Protein AF-A0A6J1WE43-F1 (afdb_monomer)

Nearest PDB structures (foldseek):
  2l28-assembly1_A  TM=5.925E-01  e=2.220E+00  Lacticaseibacillus casei
  3fl9-assembly2_B  TM=5.689E-01  e=2.079E+00  Bacillus anthracis
  8f09-assembly2_B  TM=4.686E-01  e=1.313E+00  uncultured bacterium
  2w9s-assembly2_B  TM=5.289E-01  e=2.702E+00  Staphylococcus aureus
  8cwo-assembly1_B  TM=2.436E-01  e=4.277E+00  Cutibacterium acnes

Radius of gyration: 37.31 Å; Cα contacts (8 Å, |Δi|>4): 104; chains: 1; bounding box: 74×43×115 Å

pLDDT: mean 72.16, std 22.94, range [36.56, 95.81]

Solvent-accessible surface area (backbone atoms only — not comparable to full-atom values): 9147 Å² total; per-residue (Å²): 107,67,59,14,54,48,54,53,50,49,46,34,73,76,63,34,90,66,30,70,83,78,46,88,48,77,46,77,40,68,57,79,74,40,38,37,34,26,50,64,34,55,93,60,32,53,25,33,34,38,40,79,59,89,81,67,88,72,54,38,82,41,76,31,60,39,70,69,52,51,53,54,48,51,55,49,50,50,59,63,51,74,72,50,79,85,72,85,77,82,60,65,74,64,54,63,58,60,60,62,81,70,67,82,80,81,82,79,83,81,77,84,80,84,84,79,84,92,84,84,86,90,85,85,84,88,81,90,87,84,86,86,84,88,78,82,90,86,133

Foldseek 3Di:
DVVLVVVQVCQCVQPNPCSLVPDEAEEEDEDPVCQSNLQSCPPSYQYEYADLDPPDDGSHPYYDNHVVSVVVVVVVVVVVVVPDDDDPPPPVSVVVVVVVVPDPDDDDDDDDDDDDDDDDDDDDDDDDYDDDDDDDYDD

Sequence (139 aa):
MLTGRASIYILRTAFGLDWSERIRVIYAGDDVTDEDAMLALKGMAATFRIASSNIIKTSAERRLSSTDSVLAMLKWVERHFSRRKPRANSLTYKTARKARDTLHMQMSYHLPTKTSPKQSPPRSPDVISDKSSSGSESS

Mean predicted aligned error: 17.06 Å

Secondary structure (DSSP, 8-state):
-HHHHHHHHHHHHHH-TTHHHH--EEEEE-SGGGHHHHHHTBTTEEEEEE-S-S-S----SEEESSHHHHHHHHHHHHHHHHTSPPPS-TTHHHHHHHTTTT--------PPPPPPP----------------------

Structure (mmCIF, N/CA/C/O backbone):
data_AF-A0A6J1WE43-F1
#
_entry.id   AF-A0A6J1WE43-F1
#
loop_
_atom_site.group_PDB
_atom_site.id
_atom_site.type_symbol
_atom_site.label_atom_id
_atom_site.label_alt_id
_atom_site.label_comp_id
_atom_site.label_asym_id
_atom_site.label_entity_id
_atom_site.label_seq_id
_atom_site.pdbx_PDB_ins_code
_atom_site.Cartn_x
_atom_site.Cartn_y
_atom_site.Cartn_z
_atom_site.occupancy
_atom_site.B_iso_or_equiv
_atom_site.auth_seq_id
_atom_site.auth_comp_id
_atom_site.auth_asym_id
_atom_site.auth_atom_id
_atom_site.pdbx_PDB_model_num
ATOM 1 N N . MET A 1 1 ? 11.267 -12.137 5.389 1.00 61.09 1 MET A N 1
ATOM 2 C CA . MET A 1 1 ? 10.080 -12.099 6.277 1.00 61.09 1 MET A CA 1
ATOM 3 C C . MET A 1 1 ? 10.049 -10.974 7.325 1.00 61.09 1 MET A C 1
ATOM 5 O O . MET A 1 1 ? 9.000 -10.785 7.938 1.00 61.09 1 MET A O 1
ATOM 9 N N . LEU A 1 2 ? 11.143 -10.258 7.625 1.00 72.19 2 LEU A N 1
ATOM 10 C CA . LEU A 1 2 ? 11.163 -9.314 8.762 1.00 72.19 2 LEU A CA 1
ATOM 11 C C . LEU A 1 2 ? 10.274 -8.079 8.547 1.00 72.19 2 LEU A C 1
ATOM 13 O O . LEU A 1 2 ? 9.590 -7.649 9.476 1.00 72.19 2 LEU A O 1
ATOM 17 N N . THR A 1 3 ? 10.236 -7.554 7.324 1.00 79.75 3 THR A N 1
ATOM 18 C CA . THR A 1 3 ? 9.508 -6.325 6.980 1.00 79.75 3 THR A CA 1
ATOM 19 C C . THR A 1 3 ? 7.999 -6.490 7.148 1.00 79.75 3 THR A C 1
ATOM 21 O O . THR A 1 3 ? 7.379 -5.697 7.851 1.00 79.75 3 THR A O 1
ATOM 24 N N . GLY A 1 4 ? 7.410 -7.583 6.653 1.00 84.88 4 GLY A N 1
ATOM 25 C CA . GLY A 1 4 ? 5.974 -7.834 6.828 1.00 84.88 4 GLY A CA 1
ATOM 26 C C . GLY A 1 4 ? 5.542 -8.025 8.286 1.00 84.88 4 GLY A C 1
ATOM 27 O O . GLY A 1 4 ? 4.491 -7.528 8.698 1.00 84.88 4 GLY A O 1
ATOM 28 N N . ARG A 1 5 ? 6.376 -8.671 9.115 1.00 89.25 5 ARG A N 1
ATOM 29 C CA . ARG A 1 5 ? 6.104 -8.800 10.561 1.00 89.25 5 ARG A CA 1
ATOM 30 C C . ARG A 1 5 ? 6.170 -7.444 11.263 1.00 89.25 5 ARG A C 1
ATOM 32 O O . ARG A 1 5 ? 5.350 -7.188 12.144 1.00 89.25 5 ARG A O 1
ATOM 39 N N . ALA A 1 6 ? 7.095 -6.576 10.852 1.00 91.06 6 ALA A N 1
ATOM 40 C CA . ALA A 1 6 ? 7.185 -5.213 11.360 1.00 91.06 6 ALA A CA 1
ATOM 41 C C . ALA A 1 6 ? 5.944 -4.384 10.990 1.00 91.06 6 ALA A C 1
ATOM 43 O O . ALA A 1 6 ? 5.399 -3.705 11.859 1.00 91.06 6 ALA A O 1
ATOM 44 N N . SER A 1 7 ? 5.427 -4.498 9.761 1.00 89.62 7 SER A N 1
ATOM 45 C CA . SER A 1 7 ? 4.202 -3.801 9.338 1.00 89.62 7 SER A CA 1
ATOM 46 C C . SER A 1 7 ? 3.007 -4.160 10.226 1.00 89.62 7 SER A C 1
ATOM 48 O O . SER A 1 7 ? 2.328 -3.276 10.749 1.00 89.62 7 SER A O 1
ATOM 50 N N . ILE A 1 8 ? 2.790 -5.454 10.478 1.00 91.69 8 ILE A N 1
ATOM 51 C CA . ILE A 1 8 ? 1.719 -5.919 11.374 1.00 91.69 8 ILE A CA 1
ATOM 52 C C . ILE A 1 8 ? 1.958 -5.453 12.813 1.00 91.69 8 ILE A C 1
ATOM 54 O O . ILE A 1 8 ? 1.020 -5.033 13.494 1.00 91.69 8 ILE A O 1
ATOM 58 N N . TYR A 1 9 ? 3.206 -5.500 13.285 1.00 93.25 9 TYR A N 1
ATOM 59 C CA . TYR A 1 9 ? 3.559 -5.034 14.623 1.00 93.25 9 TYR A CA 1
ATOM 60 C C . TYR A 1 9 ? 3.233 -3.550 14.817 1.00 93.25 9 TYR A C 1
ATOM 62 O O . TYR A 1 9 ? 2.624 -3.186 15.827 1.00 93.25 9 TYR A O 1
ATOM 70 N N . ILE A 1 10 ? 3.586 -2.705 13.846 1.00 91.25 10 ILE A N 1
ATOM 71 C CA . ILE A 1 10 ? 3.291 -1.271 13.873 1.00 91.25 10 ILE A CA 1
ATOM 72 C C . ILE A 1 10 ? 1.778 -1.054 13.889 1.00 91.25 10 ILE A C 1
ATOM 74 O O . ILE A 1 10 ? 1.285 -0.346 14.766 1.00 91.25 10 ILE A O 1
ATOM 78 N N . LEU A 1 11 ? 1.030 -1.705 12.991 1.00 92.12 11 LEU A N 1
ATOM 79 C CA . LEU A 1 11 ? -0.427 -1.555 12.908 1.00 92.12 11 LEU A CA 1
ATOM 80 C C . LEU A 1 11 ? -1.114 -1.950 14.219 1.00 92.12 11 LEU A C 1
ATOM 82 O O . LEU A 1 11 ? -1.920 -1.191 14.756 1.00 92.12 11 LEU A O 1
ATOM 86 N N . ARG A 1 12 ? -0.716 -3.085 14.795 1.00 90.75 12 ARG A N 1
ATOM 87 C CA . ARG A 1 12 ? -1.246 -3.568 16.071 1.00 90.75 12 ARG A CA 1
ATOM 88 C C . ARG A 1 12 ? -0.916 -2.643 17.239 1.00 90.75 12 ARG A C 1
ATOM 90 O O . ARG A 1 12 ? -1.750 -2.423 18.111 1.00 90.75 12 ARG A O 1
ATOM 97 N N . THR A 1 13 ? 0.301 -2.109 17.277 1.00 91.94 13 THR A N 1
ATOM 98 C CA . THR A 1 13 ? 0.777 -1.281 18.397 1.00 91.94 13 THR A CA 1
ATOM 99 C C . THR A 1 13 ? 0.209 0.138 18.348 1.00 91.94 13 THR A C 1
ATOM 101 O O . THR A 1 13 ? -0.093 0.724 19.395 1.00 91.94 13 THR A O 1
ATOM 104 N N . ALA A 1 14 ? 0.063 0.687 17.140 1.00 91.19 14 ALA A N 1
ATOM 105 C CA . ALA A 1 14 ? -0.435 2.037 16.906 1.00 91.19 14 ALA A CA 1
ATOM 106 C C . ALA A 1 14 ? -1.964 2.105 16.937 1.00 91.19 14 ALA A C 1
ATOM 108 O O . ALA A 1 14 ? -2.520 3.046 17.504 1.00 91.19 14 ALA A O 1
ATOM 109 N N . PHE A 1 15 ? -2.639 1.112 16.353 1.00 89.44 15 PHE A N 1
ATOM 110 C CA . PHE A 1 15 ? -4.085 1.146 16.163 1.00 89.44 15 PHE A CA 1
ATOM 111 C C . PHE A 1 15 ? -4.843 0.125 17.001 1.00 89.44 15 PHE A C 1
ATOM 113 O O . PHE A 1 15 ? -6.043 0.301 17.125 1.00 89.44 15 PHE A O 1
ATOM 120 N N . GLY A 1 16 ? -4.197 -0.854 17.634 1.00 90.75 16 GLY A N 1
ATOM 121 C CA . GLY A 1 16 ? -4.860 -1.909 18.412 1.00 90.75 16 GLY A CA 1
ATOM 122 C C . GLY A 1 16 ? -4.974 -3.226 17.643 1.00 90.75 16 GLY A C 1
ATOM 123 O O . GLY A 1 16 ? -4.638 -3.300 16.467 1.00 90.75 16 GLY A O 1
ATOM 124 N N . LEU A 1 17 ? -5.417 -4.291 18.315 1.00 89.62 17 LEU A N 1
ATOM 125 C CA . LEU A 1 17 ? -5.516 -5.639 17.732 1.00 89.62 17 LEU A CA 1
ATOM 126 C C . LEU A 1 17 ? -6.564 -5.746 16.614 1.00 89.62 17 LEU A C 1
ATOM 128 O O . LEU A 1 17 ? -6.355 -6.479 15.655 1.00 89.62 17 LEU A O 1
ATOM 132 N N . ASP A 1 18 ? -7.641 -4.976 16.719 1.00 90.25 18 ASP A N 1
ATOM 133 C CA . ASP A 1 18 ? -8.797 -4.915 15.816 1.00 90.25 18 ASP A CA 1
ATOM 134 C C . ASP A 1 18 ? -8.610 -3.908 14.661 1.00 90.25 18 ASP A C 1
ATOM 136 O O . ASP A 1 18 ? -9.571 -3.413 14.069 1.00 90.25 18 ASP A O 1
ATOM 140 N N . TRP A 1 19 ? -7.360 -3.545 14.351 1.00 91.75 19 TRP A N 1
ATOM 141 C CA . TRP A 1 19 ? -7.047 -2.486 13.390 1.00 91.75 19 TRP A CA 1
ATOM 142 C C . TRP A 1 19 ? -7.668 -2.728 12.006 1.00 91.75 19 TRP A C 1
ATOM 144 O O . TRP A 1 19 ? -8.153 -1.781 11.387 1.00 91.75 19 TRP A O 1
ATOM 154 N N . SER A 1 20 ? -7.700 -3.976 11.533 1.00 89.62 20 SER A N 1
ATOM 155 C CA . SER A 1 20 ? -8.165 -4.335 10.185 1.00 89.62 20 SER A CA 1
ATOM 156 C C . SER A 1 20 ? -9.656 -4.063 9.960 1.00 89.62 20 SER A C 1
ATOM 158 O O . SER A 1 20 ? -10.080 -3.852 8.823 1.00 89.62 20 SER A O 1
ATOM 160 N N . GLU A 1 21 ? -10.455 -4.006 11.027 1.00 89.38 21 GLU A N 1
ATOM 161 C CA . GLU A 1 21 ? -11.886 -3.690 10.955 1.00 89.38 21 GLU A CA 1
ATOM 162 C C . GLU A 1 21 ? -12.145 -2.179 10.924 1.00 89.38 21 GLU A C 1
ATOM 164 O O . GLU A 1 21 ? -13.130 -1.712 10.343 1.00 89.38 21 GLU A O 1
ATOM 169 N N . ARG A 1 22 ? -11.253 -1.393 11.538 1.00 87.12 22 ARG A N 1
ATOM 170 C CA . ARG A 1 22 ? -11.463 0.043 11.774 1.00 87.12 22 ARG A CA 1
ATOM 171 C C . ARG A 1 22 ? -10.768 0.947 10.775 1.00 87.12 22 ARG A C 1
ATOM 173 O O . ARG A 1 22 ? -11.283 2.028 10.487 1.00 87.12 22 ARG A O 1
ATOM 180 N N . ILE A 1 23 ? -9.614 0.538 10.260 1.00 89.94 23 ILE A N 1
ATOM 181 C CA . ILE A 1 23 ? -8.845 1.334 9.306 1.00 89.94 23 ILE A CA 1
ATOM 182 C C . ILE A 1 23 ? -8.667 0.583 7.994 1.00 89.94 23 ILE A C 1
ATOM 184 O O . ILE A 1 23 ? -8.503 -0.632 7.951 1.00 89.94 23 ILE A O 1
ATOM 188 N N . ARG A 1 24 ? -8.704 1.333 6.893 1.00 90.88 24 ARG A N 1
ATOM 189 C CA . ARG A 1 24 ? -8.365 0.812 5.569 1.00 90.88 24 ARG A CA 1
ATOM 190 C C . ARG A 1 24 ? -6.908 1.145 5.296 1.00 90.88 24 ARG A C 1
ATOM 192 O O . ARG A 1 24 ? -6.536 2.314 5.337 1.00 90.88 24 ARG A O 1
ATOM 199 N N . VAL A 1 25 ? -6.106 0.119 5.037 1.00 93.19 25 VAL A N 1
ATOM 200 C CA . VAL A 1 25 ? -4.673 0.256 4.771 1.00 93.19 25 VAL A CA 1
ATOM 201 C C . VAL A 1 25 ? -4.433 0.155 3.268 1.00 93.19 25 VAL A C 1
ATOM 203 O O . VAL A 1 25 ? -4.992 -0.717 2.600 1.00 93.19 25 VAL A O 1
ATOM 206 N N . ILE A 1 26 ? -3.602 1.057 2.749 1.00 94.62 26 ILE A N 1
ATOM 207 C CA . ILE A 1 26 ? -3.049 1.000 1.396 1.00 94.62 26 ILE A CA 1
ATOM 208 C C . ILE A 1 26 ? -1.534 0.883 1.545 1.00 94.62 26 ILE A C 1
ATOM 210 O O . ILE A 1 26 ? -0.930 1.688 2.252 1.00 94.62 26 ILE A O 1
ATOM 214 N N . TYR A 1 27 ? -0.937 -0.111 0.894 1.00 95.00 27 TYR A N 1
ATOM 215 C CA . TYR A 1 27 ? 0.510 -0.308 0.844 1.00 95.00 27 TYR A CA 1
ATOM 216 C C . TYR A 1 27 ? 0.980 -0.257 -0.607 1.00 95.00 27 TYR A C 1
ATOM 218 O O . TYR A 1 27 ? 0.387 -0.913 -1.462 1.00 95.00 27 TYR A O 1
ATOM 226 N N . ALA A 1 28 ? 2.034 0.500 -0.889 1.00 94.94 28 ALA A N 1
ATOM 227 C CA . ALA A 1 28 ? 2.634 0.583 -2.215 1.00 94.94 28 ALA A CA 1
ATOM 228 C C . ALA A 1 28 ? 4.151 0.437 -2.090 1.00 94.94 28 ALA A C 1
ATOM 230 O O . ALA A 1 28 ? 4.747 1.116 -1.258 1.00 94.94 28 ALA A O 1
ATOM 231 N N . GLY A 1 29 ? 4.735 -0.446 -2.901 1.00 93.56 29 GLY A N 1
ATOM 232 C CA . GLY A 1 29 ? 6.160 -0.773 -2.863 1.00 93.56 29 GLY A CA 1
ATOM 233 C C . GLY A 1 29 ? 6.707 -1.163 -4.235 1.00 93.56 29 GLY A C 1
ATOM 234 O O . GLY A 1 29 ? 5.954 -1.653 -5.088 1.00 93.56 29 GLY A O 1
ATOM 235 N N . ASP A 1 30 ? 7.991 -0.918 -4.470 1.00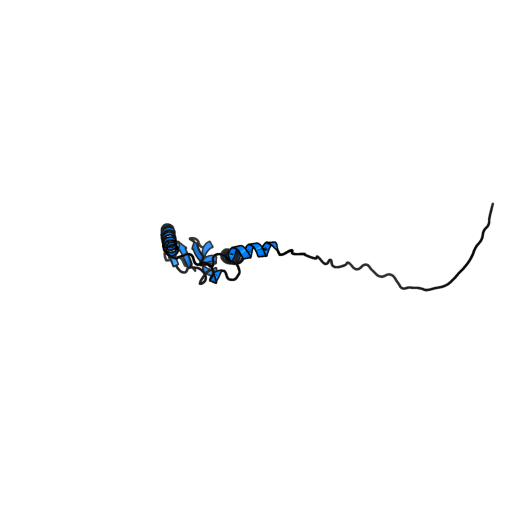 91.62 30 ASP A N 1
ATOM 236 C CA . ASP A 1 30 ? 8.642 -0.952 -5.788 1.00 91.62 30 ASP A CA 1
ATOM 237 C C . ASP A 1 30 ? 9.814 -1.933 -5.885 1.00 91.62 30 ASP A C 1
ATOM 239 O O . ASP A 1 30 ? 10.247 -2.257 -6.992 1.00 91.62 30 ASP A O 1
ATOM 243 N N . ASP A 1 31 ? 10.268 -2.516 -4.773 1.00 89.38 31 ASP A N 1
ATOM 244 C CA . ASP A 1 31 ? 11.381 -3.466 -4.755 1.00 89.38 31 ASP A CA 1
ATOM 245 C C . ASP A 1 31 ? 11.017 -4.842 -4.161 1.00 89.38 31 ASP A C 1
ATOM 247 O O . ASP A 1 31 ? 9.891 -5.102 -3.738 1.00 89.38 31 ASP A O 1
ATOM 251 N N . VAL A 1 32 ? 11.963 -5.776 -4.186 1.00 87.94 32 VAL A N 1
ATOM 252 C CA . VAL A 1 32 ? 11.735 -7.134 -3.665 1.00 87.94 32 VAL A CA 1
ATOM 253 C C . VAL A 1 32 ? 11.608 -7.142 -2.133 1.00 87.94 32 VAL A C 1
ATOM 255 O O . VAL A 1 32 ? 11.003 -8.055 -1.572 1.00 87.94 32 VAL A O 1
ATOM 258 N N . THR A 1 33 ? 12.131 -6.127 -1.445 1.00 87.88 33 THR A N 1
ATOM 259 C CA . THR A 1 33 ? 12.077 -5.987 0.018 1.00 87.88 33 THR A CA 1
ATOM 260 C C . THR A 1 33 ? 10.637 -5.832 0.516 1.00 87.88 33 THR A C 1
ATOM 262 O O . THR A 1 33 ? 10.268 -6.348 1.580 1.00 87.88 33 THR A O 1
ATOM 265 N N . ASP A 1 34 ? 9.807 -5.169 -0.287 1.00 90.75 34 ASP A N 1
ATOM 266 C CA . ASP A 1 34 ? 8.395 -4.922 -0.014 1.00 90.75 34 ASP A CA 1
ATOM 267 C C . ASP A 1 34 ? 7.489 -6.155 -0.166 1.00 90.75 34 ASP A C 1
ATOM 269 O O . ASP A 1 34 ? 6.373 -6.180 0.363 1.00 90.75 34 ASP A O 1
ATOM 273 N N . GLU A 1 35 ? 7.948 -7.204 -0.852 1.00 92.69 35 GLU A N 1
ATOM 274 C CA . GLU A 1 35 ? 7.141 -8.395 -1.156 1.00 92.69 35 GLU A CA 1
ATOM 275 C C . GLU A 1 35 ? 6.664 -9.125 0.104 1.00 92.69 35 GLU A C 1
ATOM 277 O O . GLU A 1 35 ? 5.524 -9.585 0.176 1.00 92.69 35 GLU A O 1
ATOM 282 N N . ASP A 1 36 ? 7.510 -9.177 1.132 1.00 92.38 36 ASP A N 1
ATOM 283 C CA . ASP A 1 36 ? 7.166 -9.748 2.434 1.00 92.38 36 ASP A CA 1
ATOM 284 C C . ASP A 1 36 ? 6.027 -8.976 3.120 1.00 92.38 36 ASP A C 1
ATOM 286 O O . ASP A 1 36 ? 5.165 -9.575 3.769 1.00 92.38 36 ASP A O 1
ATOM 290 N N . ALA A 1 37 ? 6.015 -7.646 2.995 1.00 93.62 37 ALA A N 1
ATOM 291 C CA . ALA A 1 37 ? 4.958 -6.806 3.546 1.00 93.62 37 ALA A CA 1
ATOM 292 C C . ALA A 1 37 ? 3.663 -6.953 2.746 1.00 93.62 37 ALA A C 1
ATOM 294 O O . ALA A 1 37 ? 2.594 -7.109 3.337 1.00 93.62 37 ALA A O 1
ATOM 295 N N . MET A 1 38 ? 3.758 -7.004 1.416 1.00 94.62 38 MET A N 1
ATOM 296 C CA . MET A 1 38 ? 2.615 -7.277 0.543 1.00 94.62 38 MET A CA 1
ATOM 297 C C . MET A 1 38 ? 1.985 -8.639 0.851 1.00 94.62 38 MET A C 1
ATOM 299 O O . MET A 1 38 ? 0.761 -8.747 0.916 1.00 94.62 38 MET A O 1
ATOM 303 N N . LEU A 1 39 ? 2.809 -9.660 1.102 1.00 95.00 39 LEU A N 1
ATOM 304 C CA . LEU A 1 39 ? 2.351 -10.987 1.500 1.00 95.00 39 LEU A CA 1
ATOM 305 C C . LEU A 1 39 ? 1.684 -10.971 2.881 1.00 95.00 39 LEU A C 1
ATOM 307 O O . LEU A 1 39 ? 0.600 -11.528 3.039 1.00 95.00 39 LEU A O 1
ATOM 311 N N . ALA A 1 40 ? 2.301 -10.320 3.871 1.00 94.00 40 ALA A N 1
ATOM 312 C CA . ALA A 1 40 ? 1.767 -10.245 5.232 1.00 94.00 40 ALA A CA 1
ATOM 313 C C . ALA A 1 40 ? 0.444 -9.468 5.320 1.00 94.00 40 ALA A C 1
ATOM 315 O O . ALA A 1 40 ? -0.383 -9.750 6.185 1.00 94.00 40 ALA A O 1
ATOM 316 N N . LEU A 1 41 ? 0.245 -8.489 4.437 1.00 93.25 41 LEU A N 1
ATOM 317 C CA . LEU A 1 41 ? -0.940 -7.633 4.400 1.00 93.25 41 LEU A CA 1
ATOM 318 C C . LEU A 1 41 ? -2.039 -8.140 3.454 1.00 93.25 41 LEU A C 1
ATOM 320 O O . LEU A 1 41 ? -3.108 -7.528 3.376 1.00 93.25 41 LEU A O 1
ATOM 324 N N . LYS A 1 42 ? -1.796 -9.241 2.738 1.00 92.19 42 LYS A N 1
ATOM 325 C CA . LYS A 1 42 ? -2.709 -9.780 1.729 1.00 92.19 42 LYS A CA 1
ATOM 326 C C . LYS A 1 42 ? -4.097 -10.054 2.315 1.00 92.19 42 LYS A C 1
ATOM 328 O O . LYS A 1 42 ? -4.222 -10.726 3.336 1.00 92.19 42 LYS A O 1
ATOM 333 N N . GLY A 1 43 ? -5.142 -9.525 1.675 1.00 90.38 43 GLY A N 1
ATOM 334 C CA . GLY A 1 43 ? -6.528 -9.667 2.132 1.00 90.38 43 GLY A CA 1
ATOM 335 C C . GLY A 1 43 ? -6.930 -8.764 3.307 1.00 90.38 43 GLY A C 1
ATOM 336 O O . GLY A 1 43 ? -8.115 -8.686 3.621 1.00 90.38 43 GLY A O 1
ATOM 337 N N . MET A 1 44 ? -5.988 -8.050 3.936 1.00 91.94 44 MET A N 1
ATOM 338 C CA . MET A 1 44 ? -6.267 -7.064 4.994 1.00 91.94 44 MET A CA 1
ATOM 339 C C . MET A 1 44 ? -6.044 -5.619 4.530 1.00 91.94 44 MET A C 1
ATOM 341 O O . MET A 1 44 ? -6.659 -4.692 5.059 1.00 91.94 44 MET A O 1
ATOM 345 N N . ALA A 1 45 ? -5.171 -5.418 3.546 1.00 93.62 45 ALA A N 1
ATOM 346 C CA . ALA A 1 45 ? -4.856 -4.124 2.961 1.00 93.62 45 ALA A CA 1
ATOM 347 C C . ALA A 1 45 ? -4.904 -4.194 1.435 1.00 93.62 45 ALA A C 1
ATOM 349 O O . ALA A 1 45 ? -4.638 -5.239 0.849 1.00 93.62 45 ALA A O 1
ATOM 350 N N . ALA A 1 46 ? -5.147 -3.051 0.794 1.00 94.94 46 ALA A N 1
ATOM 351 C CA . ALA A 1 46 ? -4.948 -2.930 -0.643 1.00 94.94 46 ALA A CA 1
ATOM 352 C C . ALA A 1 46 ? -3.449 -2.747 -0.924 1.00 94.94 46 ALA A C 1
ATOM 354 O O . ALA A 1 46 ? -2.865 -1.729 -0.542 1.00 94.94 46 ALA A O 1
ATOM 355 N N . THR A 1 47 ? -2.823 -3.730 -1.569 1.00 95.81 47 THR A N 1
ATOM 356 C CA . THR A 1 47 ? -1.377 -3.745 -1.837 1.00 95.81 47 THR A CA 1
ATOM 357 C C . THR A 1 47 ? -1.083 -3.522 -3.323 1.00 95.81 47 THR A C 1
ATOM 359 O O . THR A 1 47 ? -1.719 -4.117 -4.198 1.00 95.81 47 THR A O 1
ATOM 362 N N . PHE A 1 48 ? -0.113 -2.654 -3.613 1.00 95.38 48 PHE A N 1
ATOM 363 C CA . PHE A 1 48 ? 0.246 -2.240 -4.967 1.00 95.38 48 PHE A CA 1
ATOM 364 C C . PHE A 1 48 ? 1.734 -2.433 -5.232 1.00 95.38 48 PHE A C 1
ATOM 366 O O . PHE A 1 48 ? 2.577 -1.852 -4.551 1.00 95.38 48 PHE A O 1
ATOM 373 N N . ARG A 1 49 ? 2.040 -3.200 -6.276 1.00 95.31 49 ARG A N 1
ATOM 374 C CA . ARG A 1 49 ? 3.387 -3.336 -6.819 1.00 95.31 49 ARG A CA 1
ATOM 375 C C . ARG A 1 49 ? 3.645 -2.251 -7.854 1.00 95.31 49 ARG A C 1
ATOM 377 O O . ARG A 1 49 ? 2.954 -2.210 -8.872 1.00 95.31 49 ARG A O 1
ATOM 384 N N . ILE A 1 50 ? 4.645 -1.411 -7.617 1.00 95.00 50 ILE A N 1
ATOM 385 C CA . ILE A 1 50 ? 5.097 -0.410 -8.581 1.00 95.00 50 ILE A CA 1
ATOM 386 C C . ILE A 1 50 ? 6.149 -1.075 -9.463 1.00 95.00 50 ILE A C 1
ATOM 388 O O . ILE A 1 50 ? 7.223 -1.448 -9.003 1.00 95.00 50 ILE A O 1
ATOM 392 N N . ALA A 1 51 ? 5.808 -1.297 -10.726 1.00 91.62 51 ALA A N 1
ATOM 393 C CA . ALA A 1 51 ? 6.715 -1.889 -11.694 1.00 91.62 51 ALA A CA 1
ATOM 394 C C . ALA A 1 51 ? 6.283 -1.518 -13.109 1.00 91.62 51 ALA A C 1
ATOM 396 O O . ALA A 1 51 ? 5.130 -1.723 -13.488 1.00 91.62 51 ALA A O 1
ATOM 397 N N . SER A 1 52 ? 7.233 -1.057 -13.920 1.00 84.19 52 SER A N 1
ATOM 398 C CA . SER A 1 52 ? 6.992 -0.780 -15.339 1.00 84.19 52 SER A CA 1
ATOM 399 C C . SER A 1 52 ? 6.706 -2.055 -16.142 1.00 84.19 52 SER A C 1
ATOM 401 O O . SER A 1 52 ? 6.074 -1.991 -17.193 1.00 84.19 52 SER A O 1
ATOM 403 N N . SER A 1 53 ? 7.159 -3.220 -15.662 1.00 80.81 53 SER A N 1
ATOM 404 C CA . SER A 1 53 ? 6.996 -4.513 -16.331 1.00 80.81 53 SER A CA 1
ATOM 405 C C . SER A 1 53 ? 6.045 -5.447 -15.575 1.00 80.81 53 SER A C 1
ATOM 407 O O . SER A 1 53 ? 6.049 -5.536 -14.347 1.00 80.81 53 SER A O 1
ATOM 409 N N . ASN A 1 54 ? 5.235 -6.200 -16.326 1.00 73.25 54 ASN A N 1
ATOM 410 C CA . ASN A 1 54 ? 4.236 -7.117 -15.761 1.00 73.25 54 ASN A CA 1
ATOM 411 C C . ASN A 1 54 ? 4.788 -8.529 -15.466 1.00 73.25 54 ASN A C 1
ATOM 413 O O . ASN A 1 54 ? 4.066 -9.400 -14.992 1.00 73.25 54 ASN A O 1
ATOM 417 N N . ILE A 1 55 ? 6.070 -8.770 -15.756 1.00 80.44 55 ILE A N 1
ATOM 418 C CA . ILE A 1 55 ? 6.697 -10.104 -15.692 1.00 80.44 55 ILE A CA 1
ATOM 419 C C . ILE A 1 55 ? 7.202 -10.425 -14.273 1.00 80.44 55 ILE A C 1
ATOM 421 O O . ILE A 1 55 ? 7.385 -11.586 -13.914 1.00 80.44 55 ILE A O 1
ATOM 425 N N . ILE A 1 56 ? 7.393 -9.409 -13.429 1.00 82.81 56 ILE A N 1
ATOM 426 C CA . ILE A 1 56 ? 7.905 -9.585 -12.066 1.00 82.81 56 ILE A CA 1
ATOM 427 C C . ILE A 1 56 ? 6.854 -10.300 -11.219 1.00 82.81 56 ILE A C 1
ATOM 429 O O . ILE A 1 56 ? 5.741 -9.798 -11.082 1.00 82.81 56 ILE A O 1
ATOM 433 N N . LYS A 1 57 ? 7.195 -11.444 -10.618 1.00 88.00 57 LYS A N 1
ATOM 434 C CA . LYS A 1 57 ? 6.334 -12.128 -9.643 1.00 88.00 57 LYS A CA 1
ATOM 435 C C . LYS A 1 57 ? 6.147 -11.235 -8.414 1.00 88.00 57 LYS A C 1
ATOM 437 O O . LYS A 1 57 ? 7.127 -10.751 -7.867 1.00 88.00 57 LYS A O 1
ATOM 442 N N . THR A 1 58 ? 4.902 -11.047 -7.984 1.00 91.88 58 THR A N 1
ATOM 443 C CA . THR A 1 58 ? 4.577 -10.240 -6.800 1.00 91.88 58 THR A CA 1
ATOM 444 C C . THR A 1 58 ? 3.443 -10.863 -5.998 1.00 91.88 58 THR A C 1
ATOM 446 O O . THR A 1 58 ? 2.574 -11.538 -6.559 1.00 91.88 58 THR A O 1
ATOM 449 N N . SER A 1 59 ? 3.454 -10.612 -4.694 1.00 93.12 59 SER A N 1
ATOM 450 C CA . SER A 1 59 ? 2.385 -10.929 -3.748 1.00 93.12 59 SER A CA 1
ATOM 451 C C . SER A 1 59 ? 1.314 -9.835 -3.679 1.00 93.12 59 SER A C 1
ATOM 453 O O . SER A 1 59 ? 0.273 -10.067 -3.062 1.00 93.12 59 SER A O 1
ATOM 455 N N . ALA A 1 60 ? 1.545 -8.674 -4.309 1.00 93.62 60 ALA A N 1
ATOM 456 C CA . ALA A 1 60 ? 0.584 -7.578 -4.362 1.00 93.62 60 ALA A CA 1
ATOM 457 C C . ALA A 1 60 ? -0.729 -7.966 -5.055 1.00 93.62 60 ALA A C 1
ATOM 459 O O . ALA A 1 60 ? -0.746 -8.730 -6.023 1.00 93.62 60 ALA A O 1
ATOM 460 N N . GLU A 1 61 ? -1.830 -7.365 -4.607 1.00 94.00 61 GLU A N 1
ATOM 461 C CA . GLU A 1 61 ? -3.146 -7.533 -5.231 1.00 94.00 61 GLU A CA 1
ATOM 462 C C . GLU A 1 61 ? -3.237 -6.830 -6.587 1.00 94.00 61 GLU A C 1
ATOM 464 O O . GLU A 1 61 ? -3.952 -7.279 -7.485 1.00 94.00 61 GLU A O 1
ATOM 469 N N . ARG A 1 62 ? -2.536 -5.702 -6.740 1.00 92.69 62 ARG A N 1
ATOM 470 C CA . ARG A 1 62 ? -2.582 -4.866 -7.943 1.00 92.69 62 ARG A CA 1
ATOM 471 C C . ARG A 1 62 ? -1.193 -4.391 -8.340 1.00 92.69 62 ARG A C 1
ATOM 473 O O . ARG A 1 62 ? -0.260 -4.381 -7.540 1.00 92.69 62 ARG A O 1
ATOM 480 N N . ARG A 1 63 ? -1.073 -3.963 -9.595 1.00 92.88 63 ARG A N 1
ATOM 481 C CA . ARG A 1 63 ? 0.141 -3.364 -10.152 1.00 92.88 63 ARG A CA 1
ATOM 482 C C . ARG A 1 63 ? -0.125 -1.943 -10.613 1.00 92.88 63 ARG A C 1
ATOM 484 O O . ARG A 1 63 ? -1.207 -1.647 -11.117 1.00 92.88 63 ARG A O 1
ATOM 491 N N . LEU A 1 64 ? 0.880 -1.097 -10.448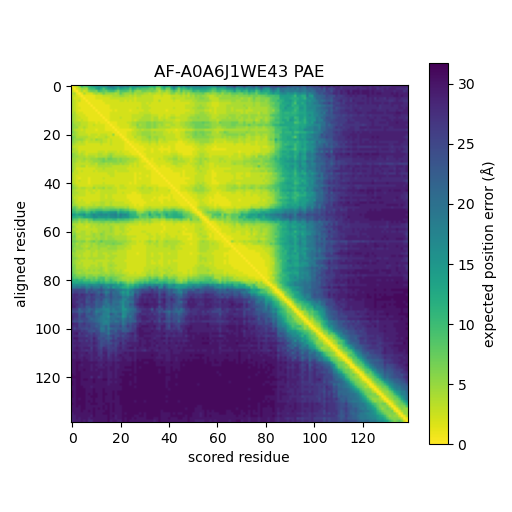 1.00 93.50 64 LEU A N 1
ATOM 492 C CA . LEU A 1 64 ? 0.933 0.259 -10.970 1.00 93.50 64 LEU A CA 1
ATOM 493 C C . LEU A 1 64 ? 2.196 0.388 -11.817 1.00 93.50 64 LEU A C 1
ATOM 495 O O . LEU A 1 64 ? 3.266 -0.056 -11.412 1.00 93.50 64 LEU A O 1
ATOM 499 N N . SER A 1 65 ? 2.064 0.991 -12.995 1.00 91.62 65 SER A N 1
ATOM 500 C CA . SER A 1 65 ? 3.153 1.099 -13.972 1.00 91.62 65 SER A CA 1
ATOM 501 C C . SER A 1 65 ? 4.237 2.097 -13.567 1.00 91.62 65 SER A C 1
ATOM 503 O O . SER A 1 65 ? 5.341 2.043 -14.096 1.00 91.62 65 SER A O 1
ATOM 505 N N . SER A 1 66 ? 3.923 3.033 -12.668 1.00 93.00 66 SER A N 1
ATOM 506 C CA . SER A 1 66 ? 4.831 4.100 -12.248 1.00 93.00 66 SER A CA 1
ATOM 507 C C . SER A 1 66 ? 4.379 4.768 -10.949 1.00 93.00 66 SER A C 1
ATOM 509 O O . SER A 1 66 ? 3.227 4.637 -10.523 1.00 93.00 66 SER A O 1
ATOM 511 N N . THR A 1 67 ? 5.269 5.564 -10.363 1.00 94.38 67 THR A N 1
ATOM 512 C CA . THR A 1 67 ? 4.979 6.415 -9.201 1.00 94.38 67 THR A CA 1
ATOM 513 C C . THR A 1 67 ? 3.903 7.464 -9.495 1.00 94.38 67 THR A C 1
ATOM 515 O O . THR A 1 67 ? 3.056 7.727 -8.644 1.00 94.38 67 THR A O 1
ATOM 518 N N . ASP A 1 68 ? 3.832 7.997 -10.718 1.00 94.75 68 ASP A N 1
ATOM 519 C CA . ASP A 1 68 ? 2.762 8.931 -11.108 1.00 94.75 68 ASP A CA 1
ATOM 520 C C . ASP A 1 68 ? 1.374 8.292 -11.003 1.00 94.75 68 ASP A C 1
ATOM 522 O O . ASP A 1 68 ? 0.394 8.941 -10.629 1.00 94.75 68 ASP A O 1
ATOM 526 N N . SER A 1 69 ? 1.291 6.986 -11.261 1.00 94.69 69 SER A N 1
ATOM 527 C CA . SER A 1 69 ? 0.051 6.226 -11.100 1.00 94.69 69 SER A CA 1
ATOM 528 C C . SER A 1 69 ? -0.347 6.103 -9.625 1.00 94.69 69 SER A C 1
ATOM 530 O O . SER A 1 69 ? -1.535 6.153 -9.302 1.00 94.69 69 SER A O 1
ATOM 532 N N . VAL A 1 70 ? 0.630 6.014 -8.712 1.00 95.38 70 VAL A N 1
ATOM 533 C CA . VAL A 1 70 ? 0.393 6.073 -7.258 1.00 95.38 70 VAL A CA 1
ATOM 534 C C . VAL A 1 70 ? -0.173 7.437 -6.881 1.00 95.38 70 VAL A C 1
ATOM 536 O O . VAL A 1 70 ? -1.180 7.512 -6.179 1.00 95.38 70 VAL A O 1
ATOM 539 N N . LEU A 1 71 ? 0.409 8.523 -7.397 1.00 95.38 71 LEU A N 1
ATOM 540 C CA . LEU A 1 71 ? -0.090 9.875 -7.151 1.00 95.38 71 LEU A CA 1
ATOM 541 C C . LEU A 1 71 ? -1.529 10.048 -7.658 1.00 95.38 71 LEU A C 1
ATOM 543 O O . LEU A 1 71 ? -2.380 10.587 -6.948 1.00 95.38 71 LEU A O 1
ATOM 547 N N . ALA A 1 72 ? -1.826 9.570 -8.868 1.00 95.75 72 ALA A N 1
ATOM 548 C CA . ALA A 1 72 ? -3.174 9.606 -9.429 1.00 95.75 72 ALA A CA 1
ATOM 549 C C . ALA A 1 72 ? -4.176 8.821 -8.565 1.00 95.75 72 ALA A C 1
ATOM 551 O O . ALA A 1 72 ? -5.277 9.314 -8.297 1.00 95.75 72 ALA A O 1
ATOM 552 N N . MET A 1 73 ? -3.777 7.640 -8.080 1.00 94.94 73 MET A N 1
ATOM 553 C CA . MET A 1 73 ? -4.566 6.831 -7.154 1.00 94.94 73 MET A CA 1
ATOM 554 C C . MET A 1 73 ? -4.821 7.570 -5.837 1.00 94.94 73 MET A C 1
ATOM 556 O O . MET A 1 73 ? -5.966 7.630 -5.397 1.00 94.94 73 MET A O 1
ATOM 560 N N . LEU A 1 74 ? -3.803 8.176 -5.222 1.00 94.31 74 LEU A N 1
ATOM 561 C CA . LEU A 1 74 ? -3.964 8.917 -3.966 1.00 94.31 74 LEU A CA 1
ATOM 562 C C . LEU A 1 74 ? -4.897 10.119 -4.133 1.00 94.31 74 LEU A C 1
ATOM 564 O O . LEU A 1 74 ? -5.813 10.295 -3.332 1.00 94.31 74 LEU A O 1
ATOM 568 N N . LYS A 1 75 ? -4.753 10.881 -5.223 1.00 94.50 75 LYS A N 1
ATOM 569 C CA . LYS A 1 75 ? -5.683 11.970 -5.563 1.00 94.50 75 LYS A CA 1
ATOM 570 C C . LYS A 1 75 ? -7.112 11.457 -5.767 1.00 94.50 75 LYS A C 1
ATOM 572 O O . LYS A 1 75 ? -8.078 12.138 -5.430 1.00 94.50 75 LYS A O 1
ATOM 577 N N . TRP A 1 76 ? -7.275 10.272 -6.355 1.00 93.38 76 TRP A N 1
ATOM 578 C CA . TRP A 1 76 ? -8.589 9.647 -6.504 1.00 93.38 76 TRP A CA 1
ATOM 579 C C . TRP A 1 76 ? -9.183 9.244 -5.151 1.00 93.38 76 TRP A C 1
ATOM 581 O O . TRP A 1 76 ? -10.348 9.545 -4.892 1.00 93.38 76 TRP A O 1
ATOM 591 N N . VAL A 1 77 ? -8.378 8.633 -4.276 1.00 92.19 77 VAL A N 1
ATOM 592 C CA . VAL A 1 77 ? -8.767 8.269 -2.908 1.00 92.19 77 VAL A CA 1
ATOM 593 C C . VAL A 1 77 ? -9.215 9.514 -2.148 1.00 92.19 77 VAL A C 1
ATOM 595 O O . VAL A 1 77 ? -10.329 9.536 -1.635 1.00 92.19 77 VAL A O 1
ATOM 598 N N . GLU A 1 78 ? -8.410 10.573 -2.142 1.00 91.44 78 GLU A N 1
ATOM 599 C CA . GLU A 1 78 ? -8.741 11.844 -1.495 1.00 91.44 78 GLU A CA 1
ATOM 600 C C . GLU A 1 78 ? -10.112 12.364 -1.944 1.00 91.44 78 GLU A C 1
ATOM 602 O O . GLU A 1 78 ? -11.007 12.544 -1.119 1.00 91.44 78 GLU A O 1
ATOM 607 N N . ARG A 1 79 ? -10.337 12.497 -3.258 1.00 90.75 79 ARG A N 1
ATOM 608 C CA . ARG A 1 79 ? -11.636 12.936 -3.796 1.00 90.75 79 ARG A CA 1
ATOM 609 C C . ARG A 1 79 ? -12.787 12.019 -3.386 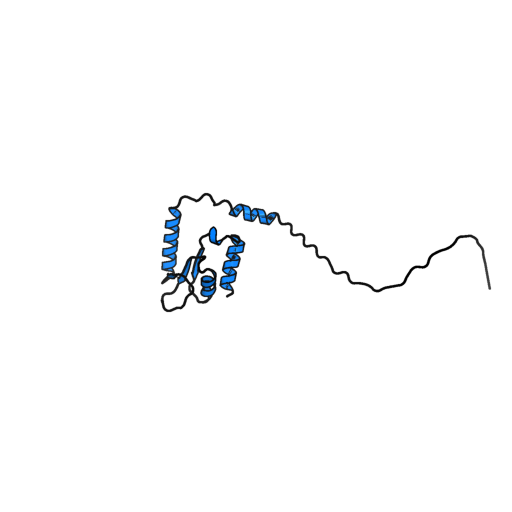1.00 90.75 79 ARG A C 1
ATOM 611 O O . ARG A 1 79 ? -13.896 12.495 -3.148 1.00 90.75 79 ARG A O 1
ATOM 618 N N . HIS A 1 80 ? -12.549 10.712 -3.316 1.00 87.38 80 HIS A N 1
ATOM 619 C CA . HIS A 1 80 ? -13.567 9.735 -2.928 1.00 87.38 80 HIS A CA 1
ATOM 620 C C . HIS A 1 80 ? -13.969 9.861 -1.456 1.00 87.38 80 HIS A C 1
ATOM 622 O O . HIS A 1 80 ? -15.139 9.676 -1.117 1.00 87.38 80 HIS A O 1
ATOM 628 N N . PHE A 1 81 ? -13.021 10.202 -0.581 1.00 81.81 81 PHE A N 1
ATOM 629 C CA . PHE A 1 81 ? -13.272 10.386 0.848 1.00 81.81 81 PHE A CA 1
ATOM 630 C C . PHE A 1 81 ? -13.783 11.787 1.195 1.00 81.81 81 PHE A C 1
ATOM 632 O O . PHE A 1 81 ? -14.670 11.885 2.039 1.00 81.81 81 PHE A O 1
ATOM 639 N N . SER A 1 82 ? -13.348 12.841 0.501 1.00 78.38 82 SER A N 1
ATOM 640 C CA . SER A 1 82 ? -13.853 14.211 0.704 1.00 78.38 82 SER A CA 1
ATOM 641 C C . SER A 1 82 ? -15.350 14.354 0.410 1.00 78.38 82 SER A C 1
ATOM 643 O O . SER A 1 82 ? -16.011 15.255 0.915 1.00 78.38 82 SER A O 1
ATOM 645 N N . ARG A 1 83 ? -15.920 13.435 -0.378 1.00 71.19 83 ARG A N 1
ATOM 646 C CA . ARG A 1 83 ? -17.362 13.375 -0.667 1.00 71.19 83 ARG A CA 1
ATOM 647 C C . ARG A 1 83 ? -18.182 12.669 0.419 1.00 71.19 83 ARG A C 1
ATOM 649 O O . ARG A 1 83 ? -19.410 12.683 0.355 1.00 71.19 83 ARG A O 1
ATOM 656 N N . ARG A 1 84 ? -17.543 12.025 1.402 1.00 67.31 84 ARG A N 1
ATOM 657 C CA . ARG A 1 84 ? -18.222 11.314 2.495 1.00 67.31 84 ARG A CA 1
ATOM 658 C C . ARG A 1 84 ? -18.343 12.249 3.702 1.00 67.31 84 ARG A C 1
ATOM 660 O O . ARG A 1 84 ? -17.334 12.736 4.198 1.00 67.31 84 ARG A O 1
ATOM 667 N N . LYS A 1 85 ? -19.565 12.478 4.209 1.00 54.81 85 LYS A N 1
ATOM 668 C CA . LYS A 1 85 ? -19.770 13.168 5.502 1.00 54.81 85 LYS A CA 1
ATOM 669 C C . LYS A 1 85 ? -18.936 12.469 6.595 1.00 54.81 85 LYS A C 1
ATOM 671 O O . LYS A 1 85 ? -18.892 11.232 6.586 1.00 54.81 85 LYS A O 1
ATOM 676 N N . PRO A 1 86 ? -18.305 13.205 7.533 1.00 58.06 86 PRO A N 1
ATOM 677 C CA . PRO A 1 86 ? -17.500 12.598 8.589 1.00 58.06 86 PRO A CA 1
ATOM 678 C C . PRO A 1 86 ? -18.330 11.573 9.367 1.00 58.06 86 PRO A C 1
ATOM 6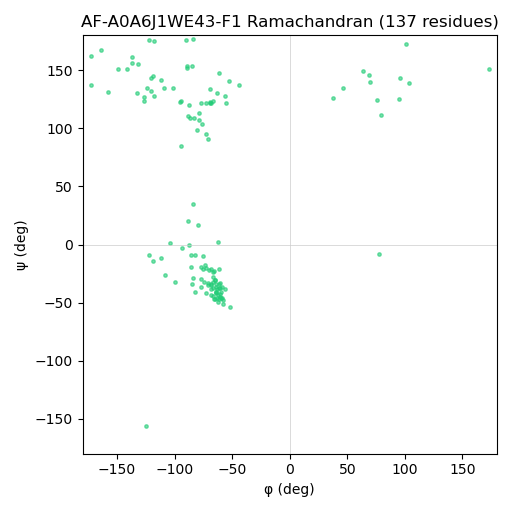80 O O . PRO A 1 86 ? -19.381 11.907 9.916 1.00 58.06 86 PRO A O 1
ATOM 683 N N . ARG A 1 87 ? -17.888 10.311 9.416 1.00 56.41 87 ARG A N 1
ATOM 684 C CA . ARG A 1 87 ? -18.497 9.327 10.322 1.00 56.41 87 ARG A CA 1
ATOM 685 C C . ARG A 1 87 ? -18.050 9.671 11.742 1.00 56.41 87 ARG A C 1
ATOM 687 O O . ARG A 1 87 ? -16.857 9.672 12.024 1.00 56.41 87 ARG A O 1
ATOM 694 N N . ALA A 1 88 ? -19.006 9.923 12.632 1.00 54.66 88 ALA A N 1
ATOM 695 C CA . ALA A 1 88 ? -18.797 10.373 14.012 1.00 54.66 88 ALA A CA 1
ATOM 696 C C . ALA A 1 88 ? -18.023 9.401 14.939 1.00 54.66 88 ALA A C 1
ATOM 698 O O . ALA A 1 88 ? -17.794 9.725 16.098 1.00 54.66 88 ALA A O 1
ATOM 699 N N . ASN A 1 89 ? -17.540 8.247 14.461 1.00 52.12 89 ASN A N 1
ATOM 700 C CA . ASN A 1 89 ? -16.788 7.276 15.279 1.00 52.12 89 ASN A CA 1
ATOM 701 C C . ASN A 1 89 ? -15.305 7.644 15.504 1.00 52.12 89 ASN A C 1
ATOM 703 O O . ASN A 1 89 ? -14.500 6.817 15.926 1.00 52.12 89 ASN A O 1
ATOM 707 N N . SER A 1 90 ? -14.937 8.901 15.265 1.00 50.25 90 SER A N 1
ATOM 708 C CA . SER A 1 90 ? -13.580 9.438 15.395 1.00 50.25 90 SER A CA 1
ATOM 709 C C . SER A 1 90 ? -13.234 9.856 16.840 1.00 50.25 90 SER A C 1
ATOM 711 O O . SER A 1 90 ? -12.566 10.861 17.055 1.00 50.25 90 SER A O 1
ATOM 713 N N . LEU A 1 91 ? -13.726 9.146 17.861 1.00 49.91 91 LEU A N 1
ATOM 714 C CA . LEU A 1 91 ? -13.465 9.483 19.274 1.00 49.91 91 LEU A CA 1
ATOM 715 C C . LEU A 1 91 ? -12.728 8.381 20.045 1.00 49.91 91 LEU A C 1
ATOM 717 O O . LEU A 1 91 ? -12.152 8.651 21.097 1.00 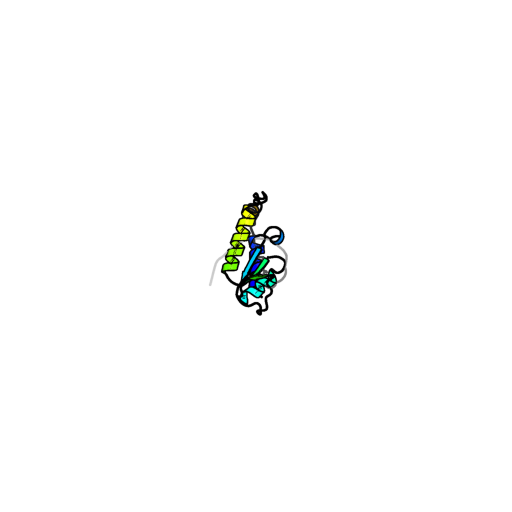49.91 91 LEU A O 1
ATOM 721 N N . THR A 1 92 ? -12.644 7.163 19.510 1.00 53.69 92 THR A N 1
ATOM 722 C CA . THR A 1 92 ? -12.099 6.017 20.257 1.00 53.69 92 THR A CA 1
ATOM 723 C C . THR A 1 92 ? -10.567 6.017 20.358 1.00 53.69 92 THR A C 1
ATOM 725 O O . THR A 1 92 ? -10.005 5.398 21.258 1.00 53.69 92 THR A O 1
ATOM 728 N N . TYR A 1 93 ? -9.854 6.754 19.497 1.00 51.50 93 TYR A N 1
ATOM 729 C CA . TYR A 1 93 ? -8.383 6.803 19.527 1.00 51.50 93 TYR A CA 1
ATOM 730 C C . TYR A 1 93 ? -7.806 7.659 20.664 1.00 51.50 93 TYR A C 1
ATOM 732 O O . TYR A 1 93 ? -6.662 7.445 21.064 1.00 51.50 93 TYR A O 1
ATOM 740 N N . LYS A 1 94 ? -8.577 8.600 21.231 1.00 52.84 94 LYS A N 1
ATOM 741 C CA . LYS A 1 94 ? -8.123 9.380 22.397 1.00 52.84 94 LYS A CA 1
ATOM 742 C C . LYS A 1 94 ? -8.148 8.546 23.684 1.00 52.84 94 LYS A C 1
ATOM 744 O O . LYS A 1 94 ? -7.272 8.708 24.531 1.00 52.84 94 LYS A O 1
ATOM 749 N N . THR A 1 95 ? -9.082 7.603 23.804 1.00 51.88 95 THR A N 1
ATOM 750 C CA . THR A 1 95 ? -9.237 6.767 25.005 1.00 51.88 95 THR A CA 1
ATOM 751 C C . THR A 1 95 ? -8.098 5.754 25.165 1.00 51.88 95 THR A C 1
ATOM 753 O O . THR A 1 95 ? -7.630 5.534 26.279 1.00 51.88 95 THR A O 1
ATOM 756 N N . ALA A 1 96 ? -7.566 5.213 24.062 1.00 55.81 96 ALA A N 1
ATOM 757 C CA . ALA A 1 96 ? -6.446 4.266 24.100 1.00 55.81 96 ALA A CA 1
ATOM 758 C C . ALA A 1 96 ? -5.124 4.887 24.602 1.00 55.81 96 ALA A C 1
ATOM 760 O O . ALA A 1 96 ? -4.315 4.188 25.208 1.00 55.81 96 ALA A O 1
ATOM 761 N N . ARG A 1 97 ? -4.905 6.201 24.408 1.00 55.12 97 ARG A N 1
ATOM 762 C CA . ARG A 1 97 ? -3.774 6.911 25.038 1.00 55.12 97 ARG A CA 1
ATOM 763 C C . ARG A 1 97 ? -3.954 7.026 26.551 1.00 55.12 97 ARG A C 1
ATOM 765 O O . ARG A 1 97 ? -3.010 6.750 27.277 1.00 55.12 97 ARG A O 1
ATOM 772 N N . LYS A 1 98 ? -5.161 7.360 27.022 1.00 48.22 98 LYS A N 1
ATOM 773 C CA . LYS A 1 98 ? -5.437 7.535 28.459 1.00 48.22 98 LYS A CA 1
ATOM 774 C C . LYS A 1 98 ? -5.294 6.230 29.256 1.00 48.22 98 LYS A C 1
ATOM 776 O O . LYS A 1 98 ? -4.880 6.269 30.405 1.00 48.22 98 LYS A O 1
ATOM 781 N N . ALA A 1 99 ? -5.570 5.081 28.634 1.00 53.28 99 ALA A N 1
ATOM 782 C CA . ALA A 1 99 ? -5.381 3.767 29.255 1.00 53.28 99 ALA A CA 1
ATOM 783 C C . ALA A 1 99 ? -3.902 3.391 29.492 1.00 53.28 99 ALA A C 1
ATOM 785 O O . ALA A 1 99 ? -3.624 2.536 30.328 1.00 53.28 99 ALA A O 1
ATOM 786 N N . ARG A 1 100 ? -2.944 4.014 28.782 1.00 56.03 100 ARG A N 1
ATOM 787 C CA . ARG A 1 100 ? -1.506 3.759 28.992 1.00 56.03 100 ARG A CA 1
ATOM 788 C C . ARG A 1 100 ? -0.954 4.455 30.238 1.00 56.03 100 ARG A C 1
ATOM 790 O O . ARG A 1 100 ? -0.070 3.895 30.873 1.00 56.03 100 ARG A O 1
ATOM 797 N N . ASP A 1 101 ? -1.512 5.599 30.629 1.00 51.84 101 ASP A N 1
ATOM 798 C CA . ASP A 1 101 ? -1.029 6.361 31.792 1.00 51.84 101 ASP A CA 1
ATOM 799 C C . ASP A 1 101 ? -1.426 5.733 33.144 1.00 51.84 101 ASP A C 1
ATOM 801 O O . ASP A 1 101 ? -0.936 6.156 34.185 1.00 51.84 101 ASP A O 1
ATOM 805 N N . THR A 1 102 ? -2.308 4.723 33.162 1.00 47.59 102 THR A N 1
ATOM 806 C CA . THR A 1 102 ? -2.840 4.123 34.407 1.00 47.59 102 THR A CA 1
ATOM 807 C C . THR A 1 102 ? -2.236 2.762 34.774 1.00 47.59 102 THR A C 1
ATOM 809 O O . THR A 1 102 ? -2.617 2.185 35.790 1.00 47.59 102 THR A O 1
ATOM 812 N N . LEU A 1 103 ? -1.290 2.230 33.993 1.00 50.56 103 LEU A N 1
ATOM 813 C CA . LEU A 1 103 ? -0.636 0.952 34.298 1.00 50.56 103 LEU A CA 1
ATOM 814 C C . LEU A 1 103 ? 0.671 1.183 35.068 1.00 50.56 103 LEU A C 1
ATOM 816 O O . LEU A 1 103 ? 1.759 1.216 34.497 1.00 50.56 103 LEU A O 1
ATOM 820 N N . HIS A 1 104 ? 0.558 1.316 36.390 1.00 44.41 104 HIS A N 1
ATOM 821 C CA . HIS A 1 104 ? 1.693 1.245 37.310 1.00 44.41 104 HIS A CA 1
ATOM 822 C C . HIS A 1 104 ? 2.183 -0.219 37.365 1.00 44.41 104 HIS A C 1
ATOM 824 O O . HIS A 1 104 ? 1.671 -1.035 38.130 1.00 44.41 104 HIS A O 1
ATOM 830 N N . MET A 1 105 ? 3.129 -0.593 36.498 1.00 43.38 105 MET A N 1
ATOM 831 C CA . MET A 1 105 ? 3.767 -1.916 36.528 1.00 43.38 105 MET A CA 1
ATOM 832 C C . MET A 1 105 ? 4.731 -2.000 37.719 1.00 43.38 105 MET A C 1
ATOM 834 O O . MET A 1 105 ? 5.889 -1.597 37.629 1.00 43.38 105 MET A O 1
ATOM 838 N N . GLN A 1 106 ? 4.268 -2.543 38.846 1.00 40.38 106 GLN A N 1
ATOM 839 C CA . GLN A 1 106 ? 5.148 -2.926 39.947 1.00 40.38 106 GLN A CA 1
ATOM 840 C C . GLN A 1 106 ? 5.783 -4.290 39.627 1.00 40.38 106 GLN A C 1
ATOM 842 O O . GLN A 1 106 ? 5.169 -5.335 39.816 1.00 40.38 106 GLN A O 1
ATOM 847 N N . MET A 1 107 ? 7.020 -4.282 39.127 1.00 39.34 107 MET A N 1
ATOM 848 C CA . MET A 1 107 ? 7.860 -5.482 39.060 1.00 39.34 107 MET A CA 1
ATOM 849 C C . MET A 1 107 ? 8.406 -5.780 40.460 1.00 39.34 107 MET A C 1
ATOM 851 O O . MET A 1 107 ? 9.319 -5.102 40.928 1.00 39.34 107 MET A O 1
ATOM 855 N N . SER A 1 108 ? 7.851 -6.780 41.145 1.00 41.03 108 SER A N 1
ATOM 856 C CA . SER A 1 108 ? 8.471 -7.357 42.338 1.00 41.03 108 SER A CA 1
ATOM 857 C C . SER A 1 108 ? 9.446 -8.457 41.916 1.00 41.03 108 SER A C 1
ATOM 859 O O . SER A 1 108 ? 9.061 -9.532 41.462 1.00 41.03 108 SER A O 1
ATOM 861 N N . TYR A 1 109 ? 10.742 -8.191 42.056 1.00 36.59 109 TYR A N 1
ATOM 862 C CA . TYR A 1 109 ? 11.766 -9.223 41.921 1.00 36.59 109 TYR A CA 1
ATOM 863 C C . TYR A 1 109 ? 11.801 -10.020 43.227 1.00 36.59 109 TYR A C 1
ATOM 865 O O . TYR A 1 109 ? 12.262 -9.516 44.251 1.00 36.59 109 TYR A O 1
ATOM 873 N N . HIS A 1 110 ? 11.298 -11.255 43.218 1.00 43.03 110 HIS A N 1
ATOM 874 C CA . HIS A 1 110 ? 11.553 -12.182 44.316 1.00 43.03 110 HIS A CA 1
ATOM 875 C C . HIS A 1 110 ? 12.920 -12.836 44.081 1.00 43.03 110 HIS A C 1
ATOM 877 O O . HIS A 1 110 ? 13.101 -13.598 43.131 1.00 43.03 110 HIS A O 1
ATOM 883 N N . LEU A 1 111 ? 13.908 -12.468 44.902 1.00 39.28 111 LEU A N 1
ATOM 884 C CA . LEU A 1 111 ? 15.242 -13.069 44.885 1.00 39.28 111 LEU A CA 1
ATOM 885 C C . LEU A 1 111 ? 15.166 -14.524 45.392 1.00 39.28 111 LEU A C 1
ATOM 887 O O . LEU A 1 111 ? 14.592 -14.746 46.459 1.00 39.28 111 LEU A O 1
ATOM 891 N N . PRO A 1 112 ? 15.801 -15.506 44.725 1.00 39.53 112 PRO A N 1
ATOM 892 C CA . PRO A 1 112 ? 15.997 -16.827 45.308 1.00 39.53 112 PRO A CA 1
ATOM 893 C C . PRO A 1 112 ? 17.001 -16.728 46.464 1.00 39.53 112 PRO A C 1
ATOM 895 O O . PRO A 1 112 ? 18.142 -16.294 46.289 1.00 39.53 112 PRO A O 1
ATOM 898 N N . THR A 1 113 ? 16.575 -17.126 47.660 1.00 37.62 113 THR A N 1
ATOM 899 C CA . THR A 1 113 ? 17.396 -17.149 48.874 1.00 37.62 113 THR A CA 1
ATOM 900 C C . THR A 1 113 ? 18.494 -18.210 48.774 1.00 37.62 113 THR A C 1
ATOM 902 O O . THR A 1 113 ? 18.202 -19.397 48.629 1.00 37.62 113 THR A O 1
ATOM 905 N N . LYS A 1 114 ? 19.763 -17.797 48.896 1.00 36.56 114 LYS A N 1
ATOM 906 C CA . LYS A 1 114 ? 20.898 -18.706 49.119 1.00 36.56 114 LYS A CA 1
ATOM 907 C C . LYS A 1 114 ? 20.774 -19.348 50.505 1.00 36.56 114 LYS A C 1
ATOM 909 O O . LYS A 1 114 ? 20.707 -18.646 51.508 1.00 36.56 114 LYS A O 1
ATOM 914 N N . THR A 1 115 ? 20.765 -20.676 50.553 1.00 37.41 115 THR A N 1
ATOM 915 C CA . THR A 1 115 ? 20.793 -21.480 51.782 1.00 37.41 115 THR A CA 1
ATOM 916 C C . THR A 1 115 ? 22.207 -21.527 52.368 1.00 37.41 115 THR A C 1
ATOM 918 O O . THR A 1 115 ? 23.128 -22.008 51.707 1.00 37.41 115 THR A O 1
ATOM 921 N N . SER A 1 116 ? 22.368 -21.072 53.611 1.00 39.06 116 SER A N 1
ATOM 922 C CA . SER A 1 116 ? 23.563 -21.292 54.444 1.00 39.06 116 SER A CA 1
ATOM 923 C C . SER A 1 116 ? 23.430 -22.599 55.256 1.00 39.06 116 SER A C 1
ATOM 925 O O . SER A 1 116 ? 22.302 -23.023 55.520 1.00 39.06 116 SER A O 1
ATOM 927 N N . PRO A 1 117 ? 24.537 -23.264 55.648 1.00 40.59 117 PRO A N 1
ATOM 928 C CA . PRO A 1 117 ? 24.504 -24.623 56.189 1.00 40.59 117 PRO A CA 1
ATOM 929 C C . PRO A 1 117 ? 24.227 -24.718 57.703 1.00 40.59 117 PRO A C 1
ATOM 931 O O . PRO A 1 117 ? 24.538 -23.820 58.479 1.00 40.59 117 PRO A O 1
ATOM 934 N N . LYS A 1 118 ? 23.655 -25.875 58.077 1.00 39.81 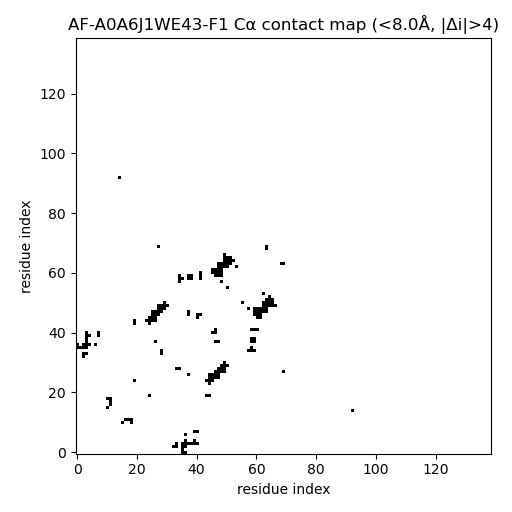118 LYS A N 1
ATOM 935 C CA . LYS A 1 118 ? 23.291 -26.387 59.415 1.00 39.81 118 LYS A CA 1
ATOM 936 C C . LYS A 1 118 ? 24.347 -26.180 60.516 1.00 39.81 118 LYS A C 1
ATOM 938 O O . LYS A 1 118 ? 25.484 -26.605 60.338 1.00 39.81 118 LYS A O 1
ATOM 943 N N . GLN A 1 119 ? 23.892 -25.775 61.709 1.00 38.06 119 GLN A N 1
ATOM 944 C CA . GLN A 1 119 ? 24.455 -26.186 63.008 1.00 38.06 119 GLN A CA 1
ATOM 945 C C . GLN A 1 119 ? 23.333 -26.515 64.026 1.00 38.06 119 GLN A C 1
ATOM 947 O O . GLN A 1 119 ? 22.182 -26.133 63.846 1.00 38.06 119 GLN A O 1
ATOM 952 N N . SER A 1 120 ? 23.706 -27.335 65.008 1.00 43.91 120 SER A N 1
ATOM 953 C CA . SER A 1 120 ? 22.998 -28.407 65.742 1.00 43.91 120 SER A CA 1
ATOM 954 C C . SER A 1 120 ? 22.103 -27.990 66.949 1.00 43.91 120 SER A C 1
ATOM 956 O O . SER A 1 120 ? 22.049 -26.808 67.267 1.00 43.91 120 SER A O 1
ATOM 958 N N . PRO A 1 121 ? 21.381 -28.944 67.602 1.00 49.62 121 PRO A N 1
ATOM 959 C CA . PRO A 1 121 ? 20.097 -28.738 68.310 1.00 49.62 121 PRO A CA 1
ATOM 960 C C . PRO A 1 121 ? 20.211 -28.364 69.817 1.00 49.62 121 PRO A C 1
ATOM 962 O O . PRO A 1 121 ? 21.323 -28.309 70.344 1.00 49.62 121 PRO A O 1
ATOM 965 N N . PRO A 1 122 ? 19.086 -28.081 70.524 1.00 45.44 122 PRO A N 1
ATOM 966 C CA . PRO A 1 122 ? 19.075 -27.314 71.770 1.00 45.44 122 PRO A CA 1
ATOM 967 C C . PRO A 1 122 ? 19.251 -28.191 73.019 1.00 45.44 122 PRO A C 1
ATOM 969 O O . PRO A 1 122 ? 18.832 -29.347 73.048 1.00 45.44 122 PRO A O 1
ATOM 972 N N . ARG A 1 123 ? 19.814 -27.609 74.084 1.00 39.56 123 ARG A N 1
ATOM 973 C CA . ARG A 1 123 ? 19.872 -28.199 75.429 1.00 39.56 123 ARG A CA 1
ATOM 974 C C . ARG A 1 123 ? 19.288 -27.202 76.435 1.00 39.56 123 ARG A C 1
ATOM 976 O O . ARG A 1 123 ? 19.724 -26.057 76.476 1.00 39.56 123 ARG A O 1
ATOM 983 N N . SER A 1 124 ? 18.323 -27.651 77.227 1.00 43.00 124 SER A N 1
ATOM 984 C CA . SER A 1 124 ? 17.715 -26.946 78.373 1.00 43.00 124 SER A CA 1
ATOM 985 C C . SER A 1 124 ? 17.986 -27.762 79.653 1.00 43.00 124 SER A C 1
ATOM 987 O O . SER A 1 124 ? 18.342 -28.936 79.506 1.00 43.00 124 SER A O 1
ATOM 989 N N . PRO A 1 125 ? 17.628 -27.302 80.870 1.00 58.72 125 PRO A N 1
ATOM 990 C CA . PRO A 1 125 ? 17.795 -25.997 81.536 1.00 58.72 125 PRO A CA 1
ATOM 991 C C . PRO A 1 125 ? 18.524 -26.178 82.912 1.00 58.72 125 PRO A C 1
ATOM 993 O O . PRO A 1 125 ? 19.215 -27.176 83.080 1.00 58.72 125 PRO A O 1
ATOM 996 N N . ASP A 1 126 ? 18.336 -25.237 83.859 1.00 38.88 126 ASP A N 1
ATOM 997 C CA . ASP A 1 126 ? 18.682 -25.235 85.313 1.00 3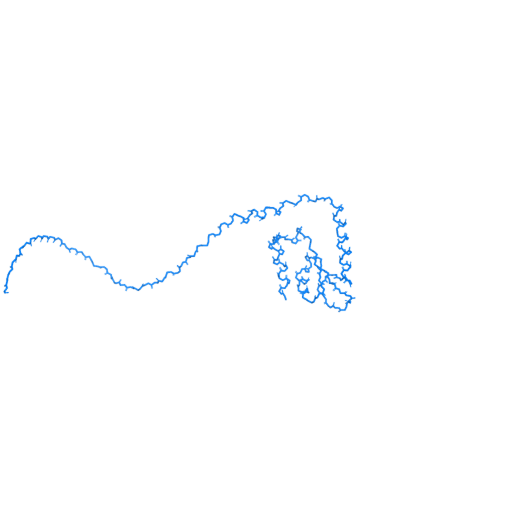8.88 126 ASP A CA 1
ATOM 998 C C . ASP A 1 126 ? 20.022 -24.559 85.711 1.00 38.88 126 ASP A C 1
ATOM 1000 O O . ASP A 1 126 ? 20.999 -24.687 84.987 1.00 38.88 126 ASP A O 1
ATOM 1004 N N . VAL A 1 127 ? 20.234 -23.832 86.826 1.00 39.50 127 VAL A N 1
ATOM 1005 C CA . VAL A 1 127 ? 19.467 -23.314 87.987 1.00 39.50 127 VAL A CA 1
ATOM 1006 C C . VAL A 1 127 ? 20.440 -22.377 88.774 1.00 39.50 127 VAL A C 1
ATOM 1008 O O . VAL A 1 127 ? 21.606 -22.713 88.921 1.00 39.50 127 VAL A O 1
ATOM 1011 N N . ILE A 1 128 ? 19.953 -21.209 89.229 1.00 37.34 128 ILE A N 1
ATOM 1012 C CA . ILE A 1 128 ? 20.140 -20.486 90.525 1.00 37.34 128 ILE A CA 1
ATOM 1013 C C . ILE A 1 128 ? 21.544 -20.285 91.199 1.00 37.34 128 ILE A C 1
ATOM 1015 O O . ILE A 1 128 ? 22.272 -21.228 91.474 1.00 37.34 128 ILE A O 1
ATOM 1019 N N . SER A 1 129 ? 21.755 -19.027 91.646 1.00 39.34 129 SER A N 1
ATOM 1020 C CA . SER A 1 129 ? 22.389 -18.534 92.906 1.00 39.34 129 SER A CA 1
ATOM 1021 C C . SER A 1 129 ? 23.873 -18.124 93.049 1.00 39.34 129 SER A C 1
ATOM 1023 O O . SER A 1 129 ? 24.795 -18.914 92.915 1.00 39.34 129 SER A O 1
ATOM 1025 N N . ASP A 1 130 ? 23.997 -16.878 93.538 1.00 37.78 130 ASP A N 1
ATOM 1026 C CA . ASP A 1 130 ? 24.779 -16.384 94.693 1.00 37.78 130 ASP A CA 1
ATOM 1027 C C . ASP A 1 130 ? 26.309 -16.129 94.652 1.00 37.78 130 ASP A C 1
ATOM 1029 O O . ASP A 1 130 ? 27.135 -17.026 94.708 1.00 37.78 130 ASP A O 1
ATOM 1033 N N . LYS A 1 131 ? 26.625 -14.819 94.730 1.00 39.50 131 LYS A N 1
ATOM 1034 C CA . LYS A 1 131 ? 27.280 -14.087 95.851 1.00 39.50 131 LYS A CA 1
ATOM 1035 C C . LYS A 1 131 ? 28.773 -14.310 96.212 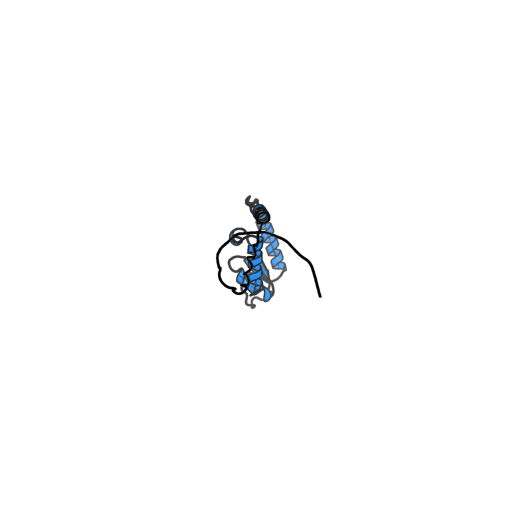1.00 39.50 131 LYS A C 1
ATOM 1037 O O . LYS A 1 131 ? 29.223 -15.418 96.465 1.00 39.50 131 LYS A O 1
ATOM 1042 N N . SER A 1 132 ? 29.410 -13.162 96.534 1.00 37.25 132 SER A N 1
ATOM 1043 C CA . SER A 1 132 ? 30.621 -12.910 97.379 1.00 37.25 132 SER A CA 1
ATOM 1044 C C . SER A 1 132 ? 31.990 -13.260 96.761 1.00 37.25 132 SER A C 1
ATOM 1046 O O . SER A 1 132 ? 32.151 -14.345 96.238 1.00 37.25 132 SER A O 1
ATOM 1048 N N . SER A 1 133 ? 32.995 -12.372 96.659 1.00 37.41 133 SER A N 1
ATOM 1049 C CA . SER A 1 133 ? 33.751 -11.539 97.635 1.00 37.41 133 SER A CA 1
ATOM 1050 C C . SER A 1 133 ? 35.143 -12.137 97.914 1.00 37.41 133 SER A C 1
ATOM 1052 O O . SER A 1 133 ? 35.234 -13.331 98.171 1.00 37.41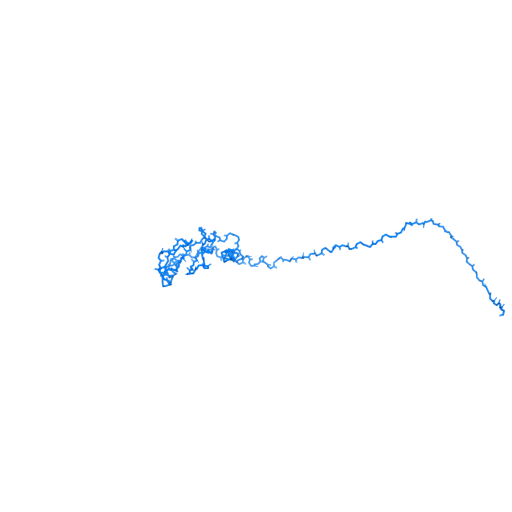 133 SER A O 1
ATOM 1054 N N . SER A 1 134 ? 36.164 -11.264 98.008 1.00 40.69 134 SER A N 1
ATOM 1055 C CA . SER A 1 134 ? 37.549 -11.467 98.514 1.00 40.69 134 SER A CA 1
ATOM 1056 C C . SER A 1 134 ? 38.479 -12.359 97.673 1.00 40.69 134 SER A C 1
ATOM 1058 O O . SER A 1 134 ? 38.028 -13.310 97.060 1.00 40.69 134 SER A O 1
ATOM 1060 N N . GLY A 1 135 ? 39.789 -12.135 97.573 1.00 37.88 135 GLY A N 1
ATOM 1061 C CA . GLY A 1 135 ? 40.700 -11.143 98.143 1.00 37.88 135 GLY A CA 1
ATOM 1062 C C . GLY A 1 135 ? 42.146 -11.529 97.761 1.00 37.88 135 GLY A C 1
ATOM 1063 O O . GLY A 1 135 ? 42.408 -12.700 97.514 1.00 37.88 135 GLY A O 1
ATOM 1064 N N . SER A 1 136 ? 43.016 -10.515 97.657 1.00 44.12 136 SER A N 1
ATOM 1065 C CA . SER A 1 136 ? 44.459 -10.461 97.998 1.00 44.12 136 SER A CA 1
ATOM 1066 C C . SER A 1 136 ? 45.414 -11.655 97.754 1.00 44.12 136 SER A C 1
ATOM 1068 O O . SER A 1 136 ? 45.236 -12.698 98.370 1.00 44.12 136 SER A O 1
ATOM 1070 N N . GLU A 1 137 ? 46.513 -11.348 97.030 1.00 41.12 137 GLU A N 1
ATOM 1071 C CA . GLU A 1 137 ? 47.945 -11.585 97.388 1.00 41.12 137 GLU A CA 1
ATOM 1072 C C . GLU A 1 137 ? 48.447 -13.042 97.558 1.00 41.12 137 GLU A C 1
ATOM 1074 O O . GLU A 1 137 ? 47.725 -13.913 98.011 1.00 41.12 137 GLU A O 1
ATOM 1079 N N . SER A 1 138 ? 49.689 -13.458 97.292 1.00 45.28 138 SER A N 1
ATOM 1080 C CA . SER A 1 138 ? 50.938 -12.890 96.762 1.00 45.28 138 SER A CA 1
ATOM 1081 C C . SER A 1 138 ? 51.921 -14.063 96.570 1.00 45.28 138 SER A C 1
ATOM 1083 O O . SER A 1 138 ? 51.768 -15.118 97.192 1.00 45.28 138 SER A O 1
ATOM 1085 N N . SER A 1 139 ? 52.977 -13.868 95.782 1.00 40.06 139 SER A N 1
ATOM 1086 C CA . SER A 1 139 ? 54.328 -14.393 96.049 1.00 40.06 139 SER A CA 1
ATOM 1087 C C . SER A 1 139 ? 55.347 -13.451 95.430 1.00 40.06 139 SER A C 1
ATOM 1089 O O . SER A 1 139 ? 55.049 -12.935 94.329 1.00 40.06 139 SER A O 1
#